Protein AF-A0A8B4I3B3-F1 (afdb_monomer_lite)

Sequence (108 aa):
MAYMIQATGTAVVAFEGQDYTIQASSLKQGPFAVVRPQRFSEDDVECTASFTAETSGKTFTWVIYYTEKFFSTGGVEIDGSDVTPGTIKANFSFTVEIDDDEDSLEYE

Radius of gyration: 16.36 Å; chains: 1; bounding box: 55×28×39 Å

Foldseek 3Di:
DDKDKQKQDWKWFCPPNDTDIDGSVQKDKDDKDQPDDDPDDDQFRFTWIWIWHDDPNKIKIWIWTDGPVDTDRPFIAINNHTDDPVRIPDDIDMDIDDPPPPPPPPDD

pLDDT: mean 71.38, std 14.55, range [42.41, 90.19]

Structure (mmCIF, N/CA/C/O backbone):
data_AF-A0A8B4I3B3-F1
#
_entry.id   AF-A0A8B4I3B3-F1
#
loop_
_atom_site.group_PDB
_atom_site.id
_atom_site.type_symbol
_atom_site.label_atom_id
_atom_site.label_alt_id
_atom_site.label_comp_id
_atom_site.label_asym_id
_atom_site.label_entity_id
_atom_site.label_seq_id
_atom_site.pdbx_PDB_ins_code
_atom_site.Cartn_x
_atom_site.Cartn_y
_atom_site.Cartn_z
_atom_site.occupancy
_atom_site.B_iso_or_equiv
_atom_site.auth_seq_id
_atom_site.auth_comp_id
_atom_site.auth_asym_id
_atom_site.auth_atom_id
_atom_site.pdbx_PDB_model_num
ATOM 1 N N . MET A 1 1 ? 16.683 -11.325 -13.922 1.00 51.22 1 MET A N 1
ATOM 2 C CA . MET A 1 1 ? 16.206 -10.047 -13.362 1.00 51.22 1 MET A CA 1
ATOM 3 C C . MET A 1 1 ? 14.975 -10.311 -12.514 1.00 51.22 1 MET A C 1
ATOM 5 O O . MET A 1 1 ? 13.878 -10.463 -13.049 1.00 51.22 1 MET A O 1
ATOM 9 N N . ALA A 1 2 ? 15.173 -10.460 -11.208 1.00 52.44 2 ALA A N 1
ATOM 10 C CA . ALA A 1 2 ? 14.083 -10.436 -10.243 1.00 52.44 2 ALA A CA 1
ATOM 11 C C . ALA A 1 2 ? 14.039 -9.028 -9.638 1.00 52.44 2 ALA A C 1
ATOM 13 O O . ALA A 1 2 ? 15.053 -8.516 -9.177 1.00 52.44 2 ALA A O 1
ATOM 14 N N . TYR A 1 3 ? 12.877 -8.380 -9.685 1.00 63.66 3 TYR A N 1
ATOM 15 C CA . TYR A 1 3 ? 12.679 -7.092 -9.026 1.00 63.66 3 TYR A CA 1
ATOM 16 C C . TYR A 1 3 ? 12.127 -7.370 -7.633 1.00 63.66 3 TYR A C 1
ATOM 18 O O . TYR A 1 3 ? 10.990 -7.825 -7.513 1.00 63.66 3 TYR A O 1
ATOM 26 N N . MET A 1 4 ? 12.896 -7.120 -6.579 1.00 69.38 4 MET A N 1
ATOM 27 C CA . MET A 1 4 ? 12.366 -7.144 -5.219 1.00 69.38 4 MET A CA 1
ATOM 28 C C . MET A 1 4 ? 11.885 -5.740 -4.874 1.00 69.38 4 MET A C 1
ATOM 30 O O . MET A 1 4 ? 12.609 -4.771 -5.056 1.00 69.38 4 MET A O 1
ATOM 34 N N . ILE A 1 5 ? 10.649 -5.599 -4.398 1.00 74.50 5 ILE A N 1
ATOM 35 C CA . ILE A 1 5 ? 10.125 -4.286 -4.018 1.00 74.50 5 ILE A CA 1
ATOM 36 C C . ILE A 1 5 ? 10.060 -4.250 -2.501 1.00 74.50 5 ILE A C 1
ATOM 38 O O . ILE A 1 5 ? 9.256 -4.945 -1.880 1.00 74.50 5 ILE A O 1
ATOM 42 N N . GLN A 1 6 ? 10.913 -3.431 -1.902 1.00 78.12 6 GLN A N 1
ATOM 43 C CA . GLN A 1 6 ? 10.904 -3.191 -0.473 1.00 78.12 6 GLN A CA 1
ATOM 44 C C . GLN A 1 6 ? 9.923 -2.075 -0.135 1.00 78.12 6 GLN A C 1
ATOM 46 O O . GLN A 1 6 ? 9.999 -0.971 -0.671 1.00 78.12 6 GLN A O 1
ATOM 51 N N . ALA A 1 7 ? 9.020 -2.356 0.797 1.00 80.56 7 ALA A N 1
ATOM 52 C CA . ALA A 1 7 ? 8.168 -1.353 1.412 1.00 80.56 7 ALA A CA 1
ATOM 53 C C . ALA A 1 7 ? 8.777 -0.908 2.748 1.00 80.56 7 ALA A C 1
ATOM 55 O O . ALA A 1 7 ? 9.177 -1.739 3.566 1.00 80.56 7 ALA A O 1
ATOM 56 N N . THR A 1 8 ? 8.803 0.397 3.008 1.00 85.69 8 THR A N 1
ATOM 57 C CA . THR A 1 8 ? 9.266 0.974 4.278 1.00 85.69 8 THR A CA 1
ATOM 58 C C . THR A 1 8 ? 8.276 2.009 4.816 1.00 85.69 8 THR A C 1
ATOM 60 O O . THR A 1 8 ? 7.483 2.597 4.077 1.00 85.69 8 THR A O 1
ATOM 63 N N . GLY A 1 9 ? 8.308 2.227 6.133 1.00 86.69 9 GLY A N 1
ATOM 64 C CA . GLY A 1 9 ? 7.463 3.202 6.821 1.00 86.69 9 GLY A CA 1
ATOM 65 C C . GLY A 1 9 ? 6.152 2.633 7.372 1.00 86.69 9 GLY A C 1
ATOM 66 O O . GLY A 1 9 ? 6.028 1.441 7.666 1.00 86.69 9 GLY A O 1
ATOM 67 N N . THR A 1 10 ? 5.174 3.518 7.550 1.00 88.06 10 THR A N 1
ATOM 68 C CA . THR A 1 10 ? 3.876 3.215 8.161 1.00 88.06 10 THR A CA 1
ATOM 69 C C . THR A 1 10 ? 2.774 3.913 7.374 1.00 88.06 10 THR A C 1
ATOM 71 O O . THR A 1 10 ? 2.861 5.117 7.128 1.00 88.06 10 THR A O 1
ATOM 74 N N . ALA A 1 11 ? 1.722 3.175 7.027 1.00 86.06 11 ALA A N 1
ATOM 75 C CA . ALA A 1 11 ? 0.516 3.731 6.437 1.00 86.06 11 ALA A CA 1
ATOM 76 C C . ALA A 1 11 ? -0.586 3.877 7.492 1.00 86.06 11 ALA A C 1
ATOM 78 O O . ALA A 1 11 ? -0.738 3.024 8.368 1.00 86.06 11 ALA A O 1
ATOM 79 N N . VAL A 1 12 ? -1.362 4.956 7.396 1.00 87.81 12 VAL A N 1
ATOM 80 C CA . VAL A 1 12 ? -2.550 5.179 8.233 1.00 87.81 12 VAL A CA 1
ATOM 81 C C . VAL A 1 12 ? -3.744 5.383 7.317 1.00 87.81 12 VAL A C 1
ATOM 83 O O . VAL A 1 12 ? -3.777 6.346 6.546 1.00 87.81 12 VAL A O 1
ATOM 86 N N . VAL A 1 13 ? -4.713 4.478 7.411 1.00 85.88 13 VAL A N 1
ATOM 87 C CA . VAL A 1 13 ? -5.895 4.434 6.548 1.00 85.88 13 VAL A CA 1
ATOM 88 C C . VAL A 1 13 ? -7.144 4.636 7.400 1.00 85.88 13 VAL A C 1
ATOM 90 O O . VAL A 1 13 ? -7.420 3.849 8.297 1.00 85.88 13 VAL A O 1
ATOM 93 N N . ALA A 1 14 ? -7.886 5.706 7.141 1.00 87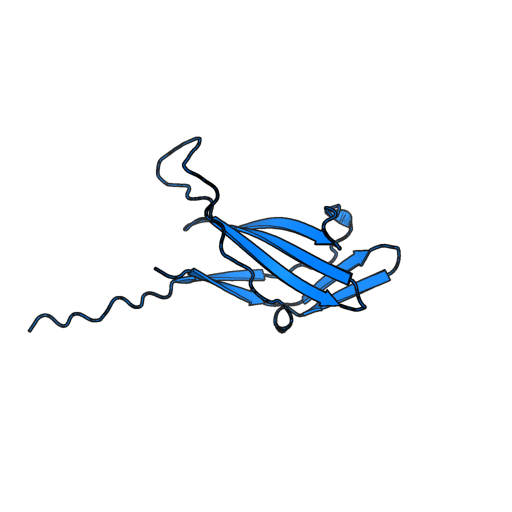.00 14 ALA A N 1
ATOM 94 C CA . ALA A 1 14 ? -9.069 6.114 7.892 1.00 87.00 14 ALA A CA 1
ATOM 95 C C . ALA A 1 14 ? -10.355 5.575 7.245 1.00 87.00 14 ALA A C 1
ATOM 97 O O . ALA A 1 14 ? -10.991 6.279 6.466 1.00 87.00 14 ALA A O 1
ATOM 98 N N . PHE A 1 15 ? -10.754 4.343 7.545 1.00 84.31 15 PHE A N 1
ATOM 99 C CA . PHE A 1 15 ? -11.875 3.665 6.886 1.00 84.31 15 PHE A CA 1
ATOM 100 C C . PHE A 1 15 ? -13.023 3.375 7.863 1.00 84.31 15 PHE A C 1
ATOM 102 O O . PHE A 1 15 ? -12.788 3.019 9.011 1.00 84.31 15 PHE A O 1
ATOM 109 N N . GLU A 1 16 ? -14.273 3.575 7.431 1.00 83.62 16 GLU A N 1
ATOM 110 C CA . GLU A 1 16 ? -15.485 3.365 8.255 1.00 83.62 16 GLU A CA 1
ATOM 111 C C . GLU A 1 16 ? -15.447 4.062 9.638 1.00 83.62 16 GLU A C 1
ATOM 113 O O . GLU A 1 16 ? -16.016 3.588 10.619 1.00 83.62 16 GLU A O 1
ATOM 118 N N . GLY A 1 17 ? -14.774 5.217 9.731 1.00 82.44 17 GLY A N 1
ATOM 119 C CA . GLY A 1 17 ? -14.633 5.971 10.983 1.00 82.44 17 GLY A CA 1
ATOM 120 C C . GLY A 1 17 ? -13.593 5.407 11.960 1.00 82.44 17 GLY A C 1
ATOM 121 O O . GLY A 1 17 ? -13.527 5.869 13.100 1.00 82.44 17 GLY A O 1
ATOM 122 N N . GLN A 1 18 ? -12.777 4.442 11.531 1.00 85.56 18 GLN A N 1
ATOM 123 C CA . GLN A 1 18 ? -11.648 3.893 12.279 1.00 85.56 18 GLN A CA 1
ATOM 124 C C . GLN A 1 18 ? -10.329 4.175 11.551 1.00 85.56 18 GLN A C 1
ATOM 126 O O . GLN A 1 18 ? -10.258 4.126 10.326 1.00 85.56 18 GLN A O 1
ATOM 131 N N . ASP A 1 19 ? -9.273 4.462 12.312 1.00 88.94 19 ASP A N 1
ATOM 132 C CA . ASP A 1 19 ? -7.920 4.600 11.772 1.00 88.94 19 ASP A CA 1
ATOM 133 C C . ASP A 1 19 ? -7.188 3.253 11.892 1.00 88.94 19 ASP A C 1
ATOM 135 O O . ASP A 1 19 ? -6.982 2.733 12.992 1.00 88.94 19 ASP A O 1
ATOM 139 N N . TYR A 1 20 ? -6.776 2.700 10.754 1.00 88.94 20 TYR A N 1
ATOM 140 C CA . TYR A 1 20 ? -5.984 1.480 10.650 1.00 88.94 20 TYR A CA 1
ATOM 141 C C . TYR A 1 20 ? -4.525 1.838 10.392 1.00 88.94 20 TYR A C 1
ATOM 143 O O . TYR A 1 20 ? -4.190 2.438 9.370 1.00 88.94 20 TYR A O 1
ATOM 151 N N . THR A 1 21 ? -3.649 1.452 11.316 1.00 90.19 21 THR A N 1
ATOM 152 C CA . THR A 1 21 ? -2.201 1.635 11.179 1.00 90.19 21 THR A CA 1
ATOM 153 C C . THR A 1 21 ? -1.583 0.348 10.653 1.00 90.19 21 THR A C 1
ATOM 155 O O . THR A 1 21 ? -1.618 -0.676 11.337 1.00 90.19 21 THR A O 1
ATOM 158 N N . ILE A 1 22 ? -0.997 0.400 9.458 1.00 89.38 22 ILE A N 1
ATOM 159 C CA . ILE A 1 22 ? -0.312 -0.733 8.832 1.00 89.38 22 ILE A CA 1
ATOM 160 C C . ILE A 1 22 ? 1.187 -0.444 8.787 1.00 89.38 22 ILE A C 1
ATOM 162 O O . ILE A 1 22 ? 1.626 0.601 8.308 1.00 89.38 22 ILE A O 1
ATOM 166 N N . GLN A 1 23 ? 1.985 -1.379 9.297 1.00 90.00 23 GLN A N 1
ATOM 167 C CA . GLN A 1 23 ? 3.444 -1.310 9.237 1.00 90.00 23 GLN A CA 1
ATOM 168 C C . GLN A 1 23 ? 3.944 -1.954 7.948 1.00 90.00 23 GLN A C 1
ATOM 170 O O . GLN A 1 23 ? 3.442 -3.011 7.564 1.00 90.00 23 GLN A O 1
ATOM 175 N N . ALA A 1 24 ? 4.965 -1.380 7.312 1.00 86.50 24 ALA A N 1
ATOM 176 C CA . ALA A 1 24 ? 5.480 -1.932 6.061 1.00 86.50 24 ALA A CA 1
ATOM 177 C C . ALA A 1 24 ? 6.007 -3.367 6.229 1.00 86.50 24 ALA A C 1
ATOM 179 O O . ALA A 1 24 ? 5.825 -4.204 5.355 1.00 86.50 24 ALA A O 1
ATOM 180 N N . SER A 1 25 ? 6.556 -3.688 7.405 1.00 86.75 25 SER A N 1
ATOM 181 C CA . SER A 1 25 ? 7.010 -5.038 7.766 1.00 86.75 25 SER A CA 1
ATOM 182 C C . SER A 1 25 ? 5.894 -6.086 7.844 1.00 86.75 25 SER A C 1
ATOM 184 O O . SER A 1 25 ? 6.183 -7.280 7.858 1.00 86.75 25 SER A O 1
ATOM 186 N N . SER A 1 26 ? 4.629 -5.662 7.916 1.00 87.62 26 SER A N 1
ATOM 187 C CA . SER A 1 26 ? 3.468 -6.560 7.877 1.00 87.62 26 SER A CA 1
ATOM 188 C C . SER A 1 26 ? 2.960 -6.831 6.461 1.00 87.62 26 SER A C 1
ATOM 190 O O . SER A 1 26 ? 2.108 -7.703 6.281 1.00 87.62 26 SER A O 1
ATOM 192 N N . LEU A 1 27 ? 3.476 -6.105 5.461 1.00 86.38 27 LEU A N 1
ATOM 193 C CA . LEU A 1 27 ? 3.075 -6.287 4.076 1.00 86.38 27 LEU A CA 1
ATOM 194 C C . LEU A 1 27 ? 3.634 -7.595 3.529 1.00 86.38 27 LEU A C 1
ATOM 196 O O . LEU A 1 27 ? 4.827 -7.885 3.617 1.00 86.38 27 LEU A O 1
ATOM 200 N N . LYS A 1 28 ? 2.755 -8.360 2.897 1.00 86.62 28 LYS A N 1
ATOM 201 C CA . LYS A 1 28 ? 3.106 -9.528 2.104 1.00 86.62 28 LYS A CA 1
ATOM 202 C C . LYS A 1 28 ? 3.044 -9.141 0.641 1.00 86.62 28 LYS A C 1
ATOM 204 O O . LYS A 1 28 ? 1.988 -8.742 0.143 1.00 86.62 28 LYS A O 1
ATOM 209 N N . GLN A 1 29 ? 4.178 -9.262 -0.034 1.00 82.00 29 GLN A N 1
ATOM 210 C CA . GLN A 1 29 ? 4.244 -9.063 -1.469 1.00 82.00 29 GLN A CA 1
ATOM 211 C C . GLN A 1 29 ? 3.461 -10.181 -2.166 1.00 82.00 29 GLN A C 1
ATOM 213 O O . GLN A 1 29 ? 3.713 -11.368 -1.957 1.00 82.00 29 GLN A O 1
ATOM 218 N N . GLY A 1 30 ? 2.452 -9.780 -2.931 1.00 76.31 30 GLY A N 1
ATOM 219 C CA . GLY A 1 30 ? 1.673 -10.661 -3.786 1.00 76.31 30 GLY A CA 1
ATOM 220 C C . GLY A 1 30 ? 2.398 -10.964 -5.101 1.00 76.31 30 GLY A C 1
ATOM 221 O O . GLY A 1 30 ? 3.551 -10.570 -5.288 1.00 76.31 30 GLY A O 1
ATOM 222 N N . PRO A 1 31 ? 1.737 -11.674 -6.028 1.00 70.25 31 PRO A N 1
ATOM 223 C CA . PRO A 1 31 ? 2.331 -11.994 -7.316 1.00 70.25 31 PRO A CA 1
ATOM 224 C C . PRO A 1 31 ? 2.647 -10.717 -8.101 1.00 70.25 31 PRO A C 1
ATOM 226 O O . PRO A 1 31 ? 1.846 -9.784 -8.159 1.00 70.25 31 PRO A O 1
ATOM 229 N N . PHE A 1 32 ? 3.812 -10.700 -8.743 1.00 67.62 32 PHE A N 1
ATOM 230 C CA . PHE A 1 32 ? 4.136 -9.687 -9.737 1.00 67.62 32 PHE A CA 1
ATOM 231 C C . PHE A 1 32 ? 3.225 -9.870 -10.945 1.00 67.62 32 PHE A C 1
ATOM 233 O O . PHE A 1 32 ? 3.127 -10.971 -11.495 1.00 67.62 32 PHE A O 1
ATOM 240 N N . ALA A 1 33 ? 2.580 -8.793 -11.378 1.00 61.62 33 ALA A N 1
ATOM 241 C CA . ALA A 1 33 ? 1.828 -8.778 -12.617 1.00 61.62 33 ALA A CA 1
ATOM 242 C C . ALA A 1 33 ? 2.493 -7.787 -13.574 1.00 61.62 33 ALA A C 1
ATOM 244 O O . ALA A 1 33 ? 2.469 -6.573 -13.376 1.00 61.62 33 ALA A O 1
ATOM 245 N N . VAL A 1 34 ? 3.092 -8.316 -14.640 1.00 56.12 34 VAL A N 1
ATOM 246 C CA . VAL A 1 34 ? 3.533 -7.508 -15.780 1.00 56.12 34 VAL A CA 1
ATOM 247 C C . VAL A 1 34 ? 2.276 -7.093 -16.541 1.00 56.12 34 VAL A C 1
ATOM 249 O O . VAL A 1 34 ? 1.657 -7.916 -17.225 1.00 56.12 34 VAL A O 1
ATOM 252 N N . VAL A 1 35 ? 1.848 -5.838 -16.405 1.00 54.16 35 VAL A N 1
ATOM 253 C CA . VAL A 1 35 ? 0.652 -5.353 -17.099 1.00 54.16 35 VAL A CA 1
ATOM 254 C C . VAL A 1 35 ? 1.053 -4.823 -18.468 1.00 54.16 35 VAL A C 1
ATOM 256 O O . VAL A 1 35 ? 1.190 -3.633 -18.678 1.00 54.16 35 VAL A O 1
ATOM 259 N N . ARG A 1 36 ? 1.116 -5.768 -19.412 1.00 51.59 36 ARG A N 1
ATOM 260 C CA . ARG A 1 36 ? 0.934 -5.598 -20.865 1.00 51.59 36 ARG A CA 1
ATOM 261 C C . ARG A 1 36 ? 1.930 -4.707 -21.646 1.00 51.59 36 ARG A C 1
ATOM 263 O O . ARG A 1 36 ? 2.495 -3.753 -21.139 1.00 51.59 36 ARG A O 1
ATOM 270 N N . PRO A 1 37 ? 2.111 -5.008 -22.948 1.00 43.66 37 PRO A N 1
ATOM 271 C CA . PRO A 1 37 ? 2.943 -4.211 -23.843 1.00 43.66 37 PRO A CA 1
ATOM 272 C C . PRO A 1 37 ? 2.299 -2.853 -24.169 1.00 43.66 37 PRO A C 1
ATOM 274 O O . PRO A 1 37 ? 1.148 -2.797 -24.604 1.00 43.66 37 PRO A O 1
ATOM 277 N N . GLN A 1 38 ? 3.089 -1.798 -23.950 1.00 42.72 38 GLN A N 1
ATOM 278 C CA . GLN A 1 38 ? 3.158 -0.498 -24.631 1.00 42.72 38 GLN A CA 1
ATOM 279 C C . GLN A 1 38 ? 1.890 0.013 -25.328 1.00 42.72 38 GLN A C 1
ATOM 281 O O . GLN A 1 38 ? 1.457 -0.518 -26.354 1.00 42.72 38 GLN A O 1
ATOM 286 N N . ARG A 1 39 ? 1.389 1.173 -24.880 1.00 47.06 39 ARG A N 1
ATOM 287 C CA . ARG A 1 39 ? 0.578 2.038 -25.753 1.00 47.06 39 ARG A CA 1
ATOM 288 C C . ARG A 1 39 ? 1.374 3.177 -26.393 1.00 47.06 39 ARG A C 1
ATOM 290 O O . ARG A 1 39 ? 0.960 3.612 -27.461 1.00 47.06 39 ARG A O 1
ATOM 297 N N . PHE A 1 40 ? 2.510 3.603 -25.830 1.00 47.88 40 PHE A N 1
A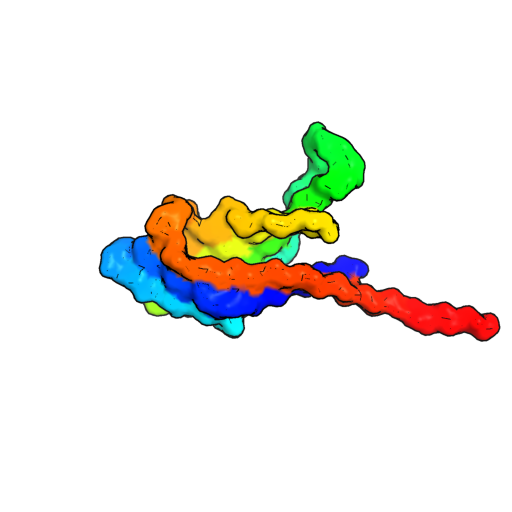TOM 298 C CA . PHE A 1 40 ? 3.365 4.648 -26.407 1.00 47.88 40 PHE A CA 1
ATOM 299 C C . PHE A 1 40 ? 4.831 4.478 -25.951 1.00 47.88 40 PHE A C 1
ATOM 301 O O . PHE A 1 40 ? 5.103 4.601 -24.769 1.00 47.88 40 PHE A O 1
ATOM 308 N N . SER A 1 41 ? 5.743 4.243 -26.905 1.00 49.12 41 SER A N 1
ATOM 309 C CA . SER A 1 41 ? 7.216 4.158 -26.776 1.00 49.12 41 SER A CA 1
ATOM 310 C C . SER A 1 41 ? 7.831 2.965 -26.029 1.00 49.12 41 SER A C 1
ATOM 312 O O . SER A 1 41 ? 7.281 2.420 -25.082 1.00 49.12 41 SER A O 1
ATOM 314 N N . GLU A 1 42 ? 9.011 2.563 -26.507 1.00 47.06 42 GLU A N 1
ATOM 315 C CA . GLU A 1 42 ? 9.716 1.328 -26.147 1.00 47.06 42 GLU A CA 1
ATOM 316 C C . GLU A 1 42 ? 10.288 1.257 -24.715 1.00 47.06 42 GLU A C 1
ATOM 318 O O . GLU A 1 42 ? 10.733 0.191 -24.301 1.00 47.06 42 GLU A O 1
ATOM 323 N N . ASP A 1 43 ? 10.211 2.345 -23.943 1.00 50.69 43 ASP A N 1
ATOM 324 C CA . ASP A 1 43 ? 10.940 2.538 -22.675 1.00 50.69 43 ASP A CA 1
ATOM 325 C C . ASP A 1 43 ? 10.074 2.459 -21.397 1.00 50.69 43 ASP A C 1
ATOM 327 O O . ASP A 1 43 ? 10.616 2.485 -20.294 1.00 50.69 43 ASP A O 1
ATOM 331 N N . ASP A 1 44 ? 8.745 2.364 -21.502 1.00 52.81 44 ASP A N 1
ATOM 332 C CA . ASP A 1 44 ? 7.840 2.418 -20.343 1.00 52.81 44 ASP A CA 1
ATOM 333 C C . ASP A 1 44 ? 7.203 1.046 -20.080 1.00 52.81 44 ASP A C 1
ATOM 335 O O . ASP A 1 44 ? 6.035 0.788 -20.386 1.00 52.81 44 ASP A O 1
ATOM 339 N N . VAL A 1 45 ? 7.990 0.116 -19.533 1.00 53.69 45 VAL A N 1
ATOM 340 C CA . VAL A 1 45 ? 7.448 -1.136 -18.986 1.00 53.69 45 VAL A CA 1
ATOM 341 C C . VAL A 1 45 ? 6.753 -0.813 -17.662 1.00 53.69 45 VAL A C 1
ATOM 343 O O . VAL A 1 45 ? 7.396 -0.730 -16.618 1.00 53.69 45 VAL A O 1
ATOM 346 N N . GLU A 1 46 ? 5.433 -0.626 -17.699 1.00 63.91 46 GLU A N 1
ATOM 347 C CA . GLU A 1 46 ? 4.600 -0.477 -16.501 1.00 63.91 46 GLU A CA 1
ATOM 348 C C . GLU A 1 46 ? 4.426 -1.844 -15.820 1.00 63.91 46 GLU A C 1
ATOM 350 O O . GLU A 1 46 ? 3.550 -2.653 -16.142 1.00 63.91 46 GLU A O 1
ATOM 355 N N . CYS A 1 47 ? 5.306 -2.135 -14.869 1.00 71.25 47 CYS A N 1
ATOM 356 C CA . CYS A 1 47 ? 5.156 -3.281 -13.992 1.00 71.25 47 CYS A CA 1
ATOM 357 C C . CYS A 1 47 ? 4.181 -2.943 -12.866 1.00 71.25 47 CYS A C 1
ATOM 359 O O . CYS A 1 47 ? 4.137 -1.812 -12.372 1.00 71.25 47 CYS A O 1
ATOM 361 N N . THR A 1 48 ? 3.421 -3.945 -12.425 1.00 76.31 48 THR A N 1
ATOM 362 C CA . THR A 1 48 ? 2.572 -3.805 -11.244 1.00 76.31 48 THR A CA 1
ATOM 363 C C . THR A 1 48 ? 2.926 -4.828 -10.185 1.00 76.31 48 THR A C 1
ATOM 365 O O . THR A 1 48 ? 3.203 -5.997 -10.470 1.00 76.31 48 THR A O 1
ATOM 368 N N . ALA A 1 49 ? 2.908 -4.374 -8.941 1.00 77.75 49 ALA A N 1
ATOM 369 C CA . ALA A 1 49 ? 3.027 -5.233 -7.782 1.00 77.75 49 ALA A CA 1
ATOM 370 C C . ALA A 1 49 ? 1.906 -4.924 -6.801 1.00 77.75 49 ALA A C 1
ATOM 372 O O . ALA A 1 49 ? 1.532 -3.767 -6.600 1.00 77.75 49 ALA A O 1
ATOM 373 N N . SER A 1 50 ? 1.394 -5.980 -6.181 1.00 83.62 50 SER A N 1
ATOM 374 C CA . SER A 1 50 ? 0.412 -5.882 -5.111 1.00 83.62 50 SER A CA 1
ATOM 375 C C . SER A 1 50 ? 1.068 -6.185 -3.771 1.00 83.62 50 SER A C 1
ATOM 377 O O . SER A 1 50 ? 1.770 -7.190 -3.652 1.00 83.62 50 SER A O 1
ATOM 379 N N . PHE A 1 51 ? 0.786 -5.386 -2.751 1.00 85.94 51 PHE A N 1
ATOM 380 C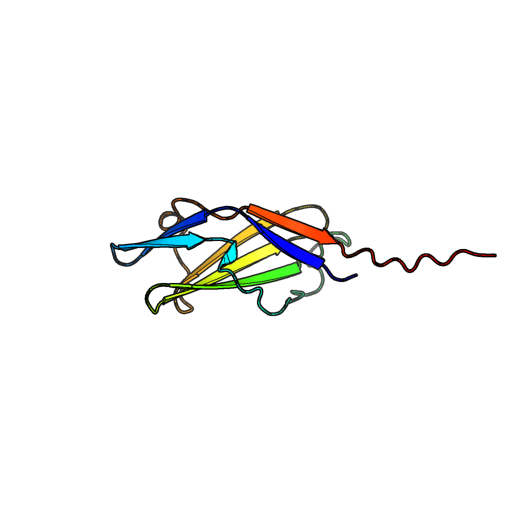 CA . PHE A 1 51 ? 1.154 -5.675 -1.368 1.00 85.94 51 PHE A CA 1
ATOM 381 C C . PHE A 1 51 ? -0.096 -5.822 -0.534 1.00 85.94 51 PHE A C 1
ATOM 383 O O . PHE A 1 51 ? -0.972 -4.972 -0.610 1.00 85.94 51 PHE A O 1
ATOM 390 N N . THR A 1 52 ? -0.170 -6.867 0.280 1.00 89.62 52 THR A N 1
ATOM 391 C CA . THR A 1 52 ? -1.340 -7.131 1.119 1.00 89.62 52 THR A CA 1
ATOM 392 C C . THR A 1 52 ? -0.978 -7.084 2.594 1.00 89.62 52 THR A C 1
ATOM 394 O O . THR A 1 52 ? 0.070 -7.587 2.996 1.00 89.62 52 THR A O 1
ATOM 397 N N . ALA A 1 53 ? -1.841 -6.498 3.415 1.00 89.69 53 ALA A N 1
ATOM 398 C CA . ALA A 1 53 ? -1.7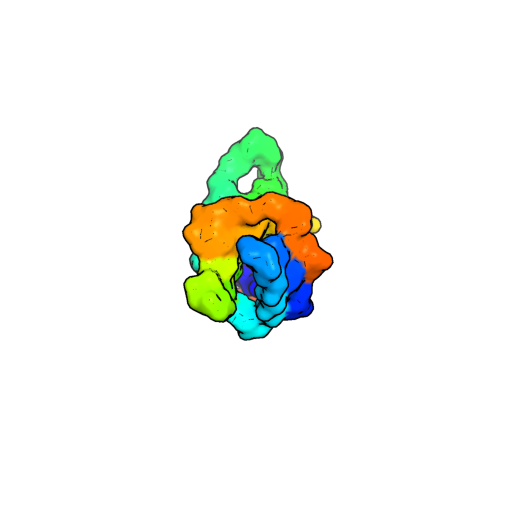81 -6.615 4.866 1.00 89.69 53 ALA A CA 1
ATOM 399 C C . ALA A 1 53 ? -3.168 -6.930 5.417 1.00 89.69 53 ALA A C 1
ATOM 401 O O . ALA A 1 53 ? -4.170 -6.402 4.944 1.00 89.69 53 ALA A O 1
ATOM 402 N N . GLU A 1 54 ? -3.213 -7.757 6.453 1.00 89.25 54 GLU A N 1
ATOM 403 C CA . GLU A 1 54 ? -4.432 -8.012 7.211 1.00 89.25 54 GLU A CA 1
ATOM 404 C C . GLU A 1 54 ? -4.322 -7.286 8.551 1.00 89.25 54 GLU A C 1
ATOM 406 O O . GLU A 1 54 ? -3.371 -7.502 9.307 1.00 89.25 54 GLU A O 1
ATOM 411 N N . THR A 1 55 ? -5.277 -6.408 8.852 1.00 85.56 55 THR A N 1
ATOM 412 C CA . THR A 1 55 ? -5.365 -5.779 10.173 1.00 85.56 55 THR A CA 1
ATOM 413 C C . THR A 1 55 ? -6.813 -5.705 10.623 1.00 85.56 55 THR A C 1
ATOM 415 O O . THR A 1 55 ? -7.699 -5.331 9.859 1.00 85.56 55 THR A O 1
ATOM 418 N N . SER A 1 56 ? -7.073 -6.121 11.864 1.00 84.75 56 SER A N 1
ATOM 419 C CA . SER A 1 56 ? -8.413 -6.127 12.469 1.00 84.75 56 SER A CA 1
ATOM 420 C C . SER A 1 56 ? -9.503 -6.798 11.609 1.00 84.75 56 SER A C 1
ATOM 422 O O . SER A 1 56 ? -10.647 -6.350 11.600 1.00 84.75 56 SER A O 1
ATOM 424 N N . GLY A 1 57 ? -9.155 -7.868 10.883 1.00 84.44 57 GLY A N 1
ATOM 425 C CA . GLY A 1 57 ? -10.084 -8.616 10.023 1.00 84.44 57 GLY A CA 1
ATOM 426 C C . GLY A 1 57 ? -10.416 -7.948 8.684 1.00 84.44 57 GLY A C 1
ATOM 427 O O . GLY A 1 57 ? -11.331 -8.399 8.003 1.00 84.44 57 GLY A O 1
ATOM 428 N N . LYS A 1 58 ? -9.694 -6.885 8.319 1.00 86.94 58 LYS A N 1
ATOM 429 C CA . LYS A 1 58 ? -9.790 -6.184 7.036 1.00 86.94 58 LYS A CA 1
ATOM 430 C C . LYS A 1 58 ? -8.542 -6.472 6.206 1.00 86.94 58 LYS A C 1
ATOM 432 O O . LYS A 1 58 ? -7.427 -6.439 6.742 1.00 86.94 58 LYS A O 1
ATOM 437 N N . THR A 1 59 ? -8.720 -6.727 4.912 1.00 89.25 59 THR A N 1
ATOM 438 C CA . THR A 1 59 ? -7.602 -6.921 3.977 1.00 89.25 59 THR A CA 1
ATOM 439 C C . THR A 1 59 ? -7.308 -5.623 3.245 1.00 89.25 59 THR A C 1
ATOM 441 O O . THR A 1 59 ? -8.172 -5.093 2.558 1.00 89.25 59 THR A O 1
ATOM 444 N N . PHE A 1 60 ? -6.086 -5.124 3.358 1.00 87.19 60 PHE A N 1
ATOM 445 C CA . PHE A 1 60 ? -5.615 -3.925 2.674 1.00 87.19 60 PHE A CA 1
ATOM 446 C C . PHE A 1 60 ? -4.673 -4.340 1.557 1.00 87.19 60 PHE A C 1
ATOM 448 O O . PHE A 1 60 ? -3.721 -5.075 1.813 1.00 87.19 60 PHE A O 1
ATOM 455 N N . THR A 1 61 ? -4.914 -3.849 0.348 1.00 87.00 61 THR A N 1
ATOM 456 C CA . THR A 1 61 ? -4.107 -4.148 -0.835 1.00 87.00 61 THR A CA 1
ATOM 457 C C . THR A 1 61 ? -3.578 -2.850 -1.424 1.00 87.00 61 THR A C 1
ATOM 459 O O . THR A 1 61 ? -4.352 -1.980 -1.794 1.00 87.00 61 THR A O 1
ATOM 462 N N . TRP A 1 62 ? -2.263 -2.697 -1.524 1.00 83.62 62 TRP A N 1
ATOM 463 C CA . TRP A 1 62 ? -1.625 -1.593 -2.238 1.00 83.62 62 TRP A CA 1
ATOM 464 C C . TRP A 1 62 ? -1.241 -2.065 -3.627 1.00 83.62 62 TRP A C 1
ATOM 466 O O . TRP A 1 62 ? -0.504 -3.044 -3.753 1.00 83.62 62 TRP A O 1
ATOM 476 N N . VAL A 1 63 ? -1.696 -1.347 -4.649 1.00 79.50 63 VAL A N 1
ATOM 477 C CA . VAL A 1 63 ? -1.287 -1.565 -6.036 1.00 79.50 63 VAL A CA 1
ATOM 478 C C . VAL A 1 63 ? -0.272 -0.496 -6.409 1.00 79.50 63 VAL A C 1
ATOM 480 O O . VAL A 1 63 ? -0.528 0.710 -6.319 1.00 79.50 63 VAL A O 1
ATOM 483 N N . ILE A 1 64 ? 0.905 -0.948 -6.818 1.00 76.88 64 ILE A N 1
ATOM 484 C CA . ILE A 1 64 ? 2.027 -0.084 -7.164 1.00 76.88 64 ILE A CA 1
ATOM 485 C C . ILE A 1 64 ? 2.323 -0.254 -8.631 1.00 76.88 64 ILE A C 1
ATOM 487 O O . ILE A 1 64 ? 2.479 -1.379 -9.099 1.00 76.88 64 ILE A O 1
ATOM 491 N N . TYR A 1 65 ? 2.444 0.876 -9.311 1.00 74.81 65 TYR A N 1
ATOM 492 C CA . TYR A 1 65 ? 2.881 0.954 -10.687 1.00 74.81 65 TYR A CA 1
ATOM 493 C C . TYR A 1 65 ? 4.325 1.432 -10.659 1.00 74.81 65 TYR A C 1
ATOM 495 O O . TYR A 1 65 ? 4.646 2.471 -10.072 1.00 74.81 65 TYR A O 1
ATOM 503 N N . TYR A 1 66 ? 5.216 0.645 -11.238 1.00 68.88 66 TYR A N 1
ATOM 504 C CA . TYR A 1 66 ? 6.626 0.982 -11.300 1.00 68.88 66 TYR A CA 1
ATOM 505 C C . TYR A 1 66 ? 7.165 0.707 -12.697 1.00 68.88 66 TYR A C 1
ATOM 507 O O . TYR A 1 66 ? 6.753 -0.229 -13.377 1.00 68.88 66 TYR A O 1
ATOM 515 N N . THR A 1 67 ? 8.088 1.558 -13.110 1.00 67.25 67 THR A N 1
ATOM 516 C CA . THR A 1 67 ? 8.931 1.388 -14.293 1.00 67.25 67 THR A CA 1
ATOM 517 C C . THR A 1 67 ? 10.383 1.324 -13.820 1.00 67.25 67 THR A C 1
ATOM 519 O O . THR A 1 67 ? 10.666 1.558 -12.643 1.00 67.25 67 THR A O 1
ATOM 522 N N . GLU A 1 68 ? 11.329 1.073 -14.722 1.00 59.84 68 GLU A N 1
ATOM 523 C CA . GLU A 1 68 ? 12.761 1.118 -14.388 1.00 59.84 68 GLU A CA 1
ATOM 524 C C . GLU A 1 68 ? 13.230 2.510 -13.917 1.00 59.84 68 GLU A C 1
ATOM 526 O O . GLU A 1 68 ? 14.248 2.623 -13.238 1.00 59.84 68 GLU A O 1
ATOM 531 N N . LYS A 1 69 ? 12.493 3.580 -14.258 1.00 58.41 69 LYS A N 1
ATOM 532 C CA . LYS A 1 69 ? 12.888 4.980 -14.004 1.00 58.41 69 LYS A CA 1
ATOM 533 C C . LYS A 1 69 ? 11.948 5.742 -13.060 1.00 58.41 69 LYS A C 1
ATOM 535 O O . LYS A 1 69 ? 12.354 6.763 -12.508 1.00 58.41 69 LYS A O 1
ATOM 540 N N . PHE A 1 70 ? 10.711 5.283 -12.865 1.00 59.03 70 PHE A N 1
ATOM 541 C CA . PHE A 1 70 ? 9.670 5.997 -12.115 1.00 59.03 70 PHE A CA 1
ATOM 542 C C . PHE A 1 70 ? 8.796 5.076 -11.264 1.00 59.03 70 PHE A C 1
ATOM 544 O O . PHE A 1 70 ? 8.415 3.985 -11.684 1.00 59.03 70 PHE A O 1
ATOM 551 N N . PHE A 1 71 ? 8.400 5.589 -10.097 1.00 61.12 71 PHE A N 1
ATOM 552 C CA . PHE A 1 71 ? 7.511 4.934 -9.141 1.00 61.12 71 PHE A CA 1
ATOM 553 C C . PHE A 1 71 ? 6.238 5.758 -8.961 1.00 61.12 71 PHE A C 1
ATOM 555 O O . PHE A 1 71 ? 6.314 6.964 -8.717 1.00 61.12 71 PHE A O 1
ATOM 562 N N . SER A 1 72 ? 5.077 5.110 -9.027 1.00 61.50 72 SER A N 1
ATOM 563 C CA . SER A 1 72 ? 3.802 5.716 -8.652 1.00 61.50 72 SER A CA 1
ATOM 564 C C . SER A 1 72 ? 2.940 4.715 -7.886 1.00 61.50 72 SER A C 1
ATOM 566 O O . SER A 1 72 ? 2.583 3.643 -8.377 1.00 61.50 72 SER A O 1
AT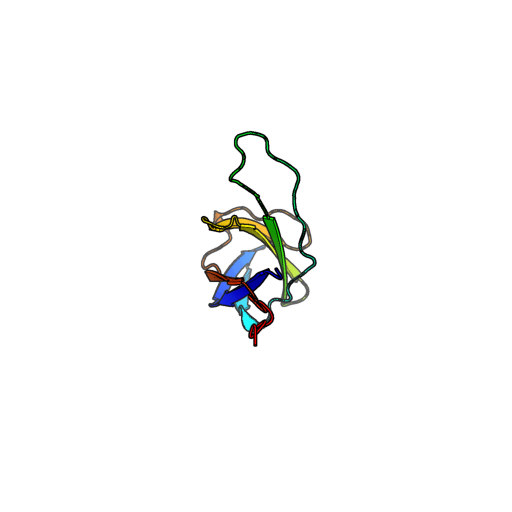OM 568 N N . THR A 1 73 ? 2.578 5.058 -6.654 1.00 62.97 73 THR A N 1
ATOM 569 C CA . THR A 1 73 ? 1.586 4.303 -5.885 1.00 62.97 73 THR A CA 1
ATOM 570 C C . THR A 1 73 ? 0.218 4.576 -6.501 1.00 62.97 73 THR A C 1
ATOM 572 O O . THR A 1 73 ? -0.303 5.679 -6.355 1.00 62.97 73 THR A O 1
ATOM 575 N N . GLY A 1 74 ? -0.358 3.620 -7.231 1.00 58.22 74 GLY A N 1
ATOM 576 C CA . GLY A 1 74 ? -1.561 3.906 -8.021 1.00 58.22 74 GLY A CA 1
ATOM 577 C C . GLY A 1 74 ? -2.879 3.494 -7.383 1.00 58.22 74 GLY A C 1
ATOM 578 O O . GLY A 1 74 ? -3.918 3.777 -7.967 1.00 58.22 74 GLY A O 1
ATOM 579 N N . GLY A 1 75 ? -2.874 2.901 -6.189 1.00 70.06 75 GLY A N 1
ATOM 580 C CA . GLY A 1 75 ? -4.109 2.728 -5.430 1.00 70.06 75 GLY A CA 1
ATOM 581 C C . GLY A 1 75 ? -3.946 1.937 -4.141 1.00 70.06 75 GLY A C 1
ATOM 582 O O . GLY A 1 75 ? -2.972 1.202 -3.961 1.00 70.06 75 GLY A O 1
ATOM 583 N N . VAL A 1 76 ? -4.917 2.101 -3.244 1.00 74.06 76 VAL A N 1
ATOM 584 C CA . VAL A 1 76 ? -5.128 1.224 -2.088 1.00 74.06 76 VAL A CA 1
ATOM 585 C C . VAL A 1 76 ? -6.557 0.712 -2.160 1.00 74.06 76 VAL A C 1
ATOM 587 O O . VAL A 1 76 ? -7.482 1.496 -2.357 1.00 74.06 76 VAL A O 1
ATOM 590 N N . GLU A 1 77 ? -6.729 -0.586 -1.977 1.00 82.00 77 GLU A N 1
ATOM 591 C CA . GLU A 1 77 ? -8.011 -1.273 -1.889 1.00 82.00 77 GLU A CA 1
ATOM 592 C C . GLU A 1 77 ? -8.190 -1.832 -0.470 1.00 82.00 77 GLU A C 1
ATOM 594 O O . GLU A 1 77 ? -7.229 -2.295 0.149 1.00 82.00 77 GLU A O 1
ATOM 599 N N . ILE A 1 78 ? -9.417 -1.813 0.051 1.00 80.56 78 ILE A N 1
ATOM 600 C CA . ILE A 1 78 ? -9.794 -2.452 1.323 1.00 80.56 78 ILE A CA 1
ATOM 601 C C . ILE A 1 78 ? -10.896 -3.465 1.036 1.00 80.56 78 ILE A C 1
ATOM 603 O O . ILE A 1 78 ? -11.927 -3.107 0.472 1.00 80.56 78 ILE A O 1
ATOM 607 N N . ASP A 1 79 ? -10.672 -4.729 1.393 1.00 83.06 79 ASP A N 1
ATOM 608 C CA . ASP A 1 79 ? -11.555 -5.868 1.105 1.00 83.06 79 ASP A CA 1
ATOM 609 C C . ASP A 1 79 ? -11.992 -5.938 -0.376 1.00 83.06 79 ASP A C 1
ATOM 611 O O . ASP A 1 79 ? -13.123 -6.304 -0.695 1.00 83.06 79 ASP A O 1
ATOM 615 N N . GLY A 1 80 ? -11.095 -5.556 -1.295 1.00 75.38 80 GLY A N 1
ATOM 616 C CA . GLY A 1 80 ? -11.360 -5.523 -2.740 1.00 75.38 80 GLY A CA 1
ATOM 617 C C . GLY A 1 80 ? -12.230 -4.350 -3.209 1.00 75.38 80 GLY A C 1
ATOM 618 O O . GLY A 1 80 ? -12.759 -4.390 -4.316 1.00 75.38 80 GLY A O 1
ATOM 619 N N . SER A 1 81 ? -12.421 -3.330 -2.368 1.00 77.75 81 SER A N 1
ATOM 620 C CA . SER A 1 81 ? -13.048 -2.060 -2.744 1.00 77.75 81 SER A CA 1
ATOM 621 C C . SER A 1 81 ? -12.002 -0.951 -2.818 1.00 77.75 81 SER A C 1
ATOM 623 O O . SER A 1 81 ? -11.258 -0.739 -1.857 1.00 77.75 81 SER A O 1
ATOM 625 N N . ASP A 1 82 ? -11.973 -0.214 -3.930 1.00 76.06 82 ASP A N 1
ATOM 626 C CA . ASP A 1 82 ? -11.110 0.956 -4.101 1.00 76.06 82 ASP A CA 1
ATOM 627 C C . ASP A 1 82 ? -11.345 2.002 -3.010 1.00 76.06 82 ASP A C 1
ATOM 629 O O . ASP A 1 82 ? -12.478 2.391 -2.699 1.00 76.06 82 ASP A O 1
ATOM 633 N N . VAL A 1 83 ? -10.248 2.506 -2.454 1.00 73.62 83 VAL A N 1
ATOM 634 C CA . VAL A 1 83 ? -10.282 3.518 -1.409 1.00 73.62 83 VAL A CA 1
ATOM 635 C C . VAL A 1 83 ? -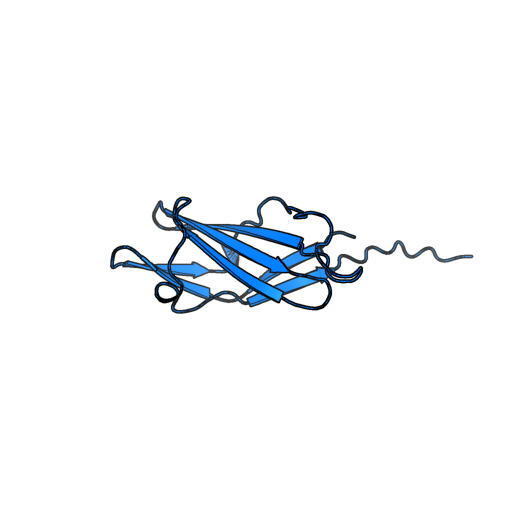10.025 4.894 -2.005 1.00 73.62 83 VAL A C 1
ATOM 637 O O . VAL A 1 83 ? -9.032 5.131 -2.690 1.00 73.62 83 VAL A O 1
ATOM 640 N N . THR A 1 84 ? -10.886 5.858 -1.677 1.00 74.38 84 THR A N 1
ATOM 641 C CA . THR A 1 84 ? -10.683 7.255 -2.076 1.00 74.38 84 THR A CA 1
ATOM 642 C C . THR A 1 84 ? -9.365 7.805 -1.507 1.00 74.38 84 THR A C 1
ATOM 644 O O . THR A 1 84 ? -9.111 7.614 -0.315 1.00 74.38 84 THR A O 1
ATOM 647 N N . PRO A 1 85 ? -8.570 8.584 -2.266 1.00 59.88 85 PRO A N 1
ATOM 648 C CA . PRO A 1 85 ? -7.268 9.096 -1.817 1.00 59.88 85 PRO A CA 1
ATOM 649 C C . PRO A 1 85 ? -7.292 9.857 -0.480 1.00 59.88 85 PRO A C 1
ATOM 651 O O . PRO A 1 85 ? -6.334 9.791 0.283 1.00 59.88 85 PRO A O 1
ATOM 654 N N . GLY A 1 86 ? -8.402 10.531 -0.146 1.00 63.47 86 GLY A N 1
ATOM 655 C CA . GLY A 1 86 ? -8.567 11.264 1.121 1.00 63.47 86 GLY A CA 1
ATOM 656 C C . GLY A 1 86 ? -8.635 10.389 2.383 1.00 63.47 86 GLY A C 1
ATOM 657 O O . GLY A 1 86 ? -8.609 10.908 3.495 1.00 63.47 86 GLY A O 1
ATOM 658 N N . THR A 1 87 ? -8.712 9.072 2.215 1.00 75.12 87 THR A N 1
ATOM 659 C CA . THR A 1 87 ? -8.753 8.074 3.294 1.00 75.12 87 THR A CA 1
ATOM 660 C C . THR A 1 87 ? -7.346 7.758 3.819 1.00 75.12 87 THR A C 1
ATOM 662 O O . THR A 1 87 ? -7.195 7.266 4.933 1.00 75.12 87 THR A O 1
ATOM 665 N N . ILE A 1 88 ? -6.296 8.036 3.040 1.00 78.69 88 ILE A N 1
ATOM 666 C CA . ILE A 1 88 ? -4.916 7.664 3.369 1.00 78.69 88 ILE A CA 1
ATOM 667 C C . ILE A 1 88 ? -4.200 8.891 3.938 1.00 78.69 88 ILE A C 1
ATOM 669 O O . ILE A 1 88 ? -3.917 9.850 3.223 1.00 78.69 88 ILE A O 1
ATOM 673 N N . LYS A 1 89 ? -3.906 8.870 5.240 1.00 73.81 89 LYS A N 1
ATOM 674 C CA . LYS A 1 89 ? -3.236 9.975 5.953 1.00 73.81 89 LYS A CA 1
ATOM 675 C C . LYS A 1 89 ? -1.709 9.882 5.888 1.00 73.81 89 LYS A C 1
ATOM 677 O O . LYS A 1 89 ? -1.028 10.901 5.921 1.00 73.81 89 LYS A O 1
ATOM 682 N N . ALA A 1 90 ? -1.179 8.666 5.813 1.00 71.75 90 ALA A N 1
ATOM 683 C CA . ALA A 1 90 ? 0.238 8.367 5.629 1.00 71.75 90 ALA A CA 1
ATOM 684 C C . ALA A 1 90 ? 0.353 7.137 4.728 1.00 71.75 90 ALA A C 1
ATOM 686 O O . ALA A 1 90 ? -0.510 6.259 4.797 1.00 71.75 90 ALA A O 1
ATOM 687 N N . ASN A 1 91 ? 1.388 7.079 3.892 1.00 75.69 91 ASN A N 1
ATOM 688 C CA . ASN A 1 91 ? 1.593 5.991 2.941 1.00 75.69 91 ASN A CA 1
ATOM 689 C C . ASN A 1 91 ? 3.016 5.434 3.051 1.00 75.69 91 ASN A C 1
ATOM 691 O O . ASN A 1 91 ? 3.903 6.066 3.627 1.00 75.69 91 ASN A O 1
ATOM 695 N N . PHE A 1 92 ? 3.213 4.245 2.501 1.00 80.38 92 PHE A N 1
ATOM 696 C CA . PHE A 1 92 ? 4.517 3.607 2.429 1.00 80.38 92 PHE A CA 1
ATOM 697 C C . PHE A 1 92 ? 5.417 4.264 1.387 1.00 80.38 92 PHE A C 1
ATOM 699 O O . PHE A 1 92 ? 4.947 4.811 0.386 1.00 80.38 92 PHE A O 1
ATOM 706 N N . SER A 1 93 ? 6.719 4.130 1.614 1.00 78.56 93 SER A N 1
ATOM 707 C CA . SER A 1 93 ? 7.740 4.352 0.597 1.00 78.56 93 SER A CA 1
ATOM 708 C C . SER A 1 93 ? 8.137 3.007 0.009 1.00 78.56 93 SER A C 1
ATOM 710 O O . SER A 1 93 ? 8.373 2.057 0.758 1.00 78.56 93 SER A O 1
ATOM 712 N N . PHE A 1 94 ? 8.229 2.931 -1.315 1.00 75.31 94 PHE A N 1
ATOM 713 C CA . PHE A 1 94 ? 8.587 1.707 -2.021 1.00 75.31 94 PHE A CA 1
ATOM 714 C C . PHE A 1 94 ? 9.872 1.905 -2.812 1.00 75.31 94 PHE A C 1
ATOM 716 O O . PHE A 1 94 ? 10.020 2.913 -3.504 1.00 75.31 94 PHE A O 1
ATOM 723 N N . THR A 1 95 ? 10.767 0.929 -2.720 1.00 72.19 95 THR A N 1
ATOM 724 C CA . THR A 1 95 ? 12.053 0.918 -3.420 1.00 72.19 95 THR A CA 1
ATOM 725 C C . THR A 1 95 ? 12.177 -0.401 -4.171 1.00 72.19 95 THR A C 1
ATOM 727 O O . THR A 1 95 ? 11.921 -1.450 -3.587 1.00 72.19 95 THR A O 1
ATOM 730 N N . VAL A 1 96 ? 12.547 -0.369 -5.452 1.00 70.25 96 VAL A N 1
ATOM 731 C CA . VAL A 1 96 ? 12.927 -1.585 -6.188 1.00 70.25 96 VAL A CA 1
ATOM 732 C C . VAL A 1 96 ? 14.408 -1.839 -5.956 1.00 70.25 96 VAL A C 1
ATOM 734 O O . VAL A 1 96 ? 15.238 -0.974 -6.221 1.00 70.25 96 VAL A O 1
ATOM 737 N N . GLU A 1 97 ? 14.721 -3.036 -5.492 1.00 69.12 97 GLU A N 1
ATOM 738 C CA . GLU A 1 97 ? 16.042 -3.626 -5.591 1.00 69.12 97 GLU A CA 1
ATOM 739 C C . GLU A 1 97 ? 16.034 -4.552 -6.805 1.00 69.12 97 GLU A C 1
ATOM 741 O O . GLU A 1 97 ? 15.178 -5.433 -6.943 1.00 69.12 97 GLU A O 1
ATOM 746 N N . ILE A 1 98 ? 16.952 -4.295 -7.731 1.00 63.03 98 ILE A N 1
ATOM 747 C CA . ILE A 1 98 ? 17.234 -5.221 -8.817 1.00 63.03 98 ILE A CA 1
ATOM 748 C C . ILE A 1 98 ? 18.169 -6.253 -8.206 1.00 63.03 98 ILE A C 1
ATOM 750 O O . ILE A 1 98 ? 19.279 -5.912 -7.800 1.00 63.03 98 ILE A O 1
ATOM 754 N N . ASP A 1 99 ? 17.689 -7.488 -8.096 1.00 55.19 99 ASP A N 1
ATOM 755 C CA . ASP A 1 99 ? 18.550 -8.626 -7.808 1.00 55.19 99 ASP A CA 1
ATOM 756 C C . ASP A 1 99 ? 19.348 -8.886 -9.090 1.00 55.19 99 ASP A C 1
ATOM 758 O O . ASP A 1 99 ? 18.925 -9.604 -10.007 1.00 55.19 99 ASP A O 1
ATOM 762 N N . ASP A 1 100 ? 20.440 -8.138 -9.203 1.00 46.81 100 ASP A N 1
ATOM 763 C CA . ASP A 1 100 ? 21.473 -8.293 -10.212 1.00 46.81 100 ASP A CA 1
ATOM 764 C C . ASP A 1 100 ? 22.399 -9.417 -9.736 1.00 46.81 100 ASP A C 1
ATOM 766 O O . ASP A 1 100 ? 23.585 -9.230 -9.484 1.00 46.81 100 ASP A O 1
ATOM 770 N N . ASP A 1 101 ? 21.843 -10.621 -9.588 1.00 46.38 101 ASP A N 1
ATOM 771 C CA . ASP A 1 101 ? 22.629 -11.848 -9.704 1.00 46.38 101 ASP A CA 1
ATOM 772 C C . ASP A 1 101 ? 23.009 -11.982 -11.201 1.00 46.38 101 ASP A C 1
ATOM 774 O O . ASP A 1 101 ? 22.594 -12.896 -11.921 1.00 46.38 101 ASP A O 1
ATOM 778 N N . GLU A 1 102 ? 23.747 -10.989 -11.720 1.00 46.12 102 GLU A N 1
ATOM 779 C CA . GLU A 1 102 ? 24.710 -11.219 -12.785 1.00 46.12 102 GLU A CA 1
ATOM 780 C C . GLU A 1 102 ? 25.770 -12.106 -12.148 1.00 46.12 102 GLU A C 1
ATOM 782 O O . GLU A 1 102 ? 26.688 -11.660 -11.457 1.00 46.12 102 GLU A O 1
ATOM 787 N N . ASP A 1 103 ? 25.552 -13.404 -12.342 1.00 42.41 103 ASP A N 1
ATOM 788 C CA . ASP A 1 103 ? 26.567 -14.438 -12.363 1.00 42.41 103 ASP A CA 1
ATOM 789 C C . ASP A 1 103 ? 27.884 -13.794 -12.811 1.00 42.41 103 ASP A C 1
ATOM 791 O O . ASP A 1 103 ? 28.046 -13.379 -13.964 1.00 42.41 103 ASP A O 1
ATOM 795 N N . SER A 1 104 ? 28.791 -13.625 -11.853 1.00 47.25 104 SER A N 1
ATOM 796 C CA . SER A 1 104 ? 30.161 -13.218 -12.084 1.00 47.25 104 SER A CA 1
ATOM 797 C C . SER A 1 104 ? 30.812 -14.295 -12.944 1.00 47.25 104 SER A C 1
ATOM 799 O O . SER A 1 104 ? 31.494 -15.187 -12.439 1.00 47.25 104 SER A O 1
ATOM 801 N N . LEU A 1 105 ? 30.584 -14.239 -14.253 1.00 52.09 105 LEU A N 1
ATOM 802 C CA . LEU A 1 105 ? 31.361 -14.977 -15.228 1.00 52.09 105 LEU A CA 1
ATOM 803 C C . LEU A 1 105 ? 32.720 -14.281 -15.298 1.00 52.09 105 LEU A C 1
ATOM 805 O O . LEU A 1 105 ? 32.982 -13.445 -16.165 1.00 52.09 105 LEU A O 1
ATOM 809 N N . GLU A 1 106 ? 33.577 -14.609 -14.328 1.00 45.91 106 GLU A N 1
ATOM 810 C CA . GLU A 1 106 ? 35.022 -14.505 -14.481 1.00 45.91 106 GLU A CA 1
ATOM 811 C C . GLU A 1 106 ? 35.393 -15.261 -15.765 1.00 45.91 106 GLU A C 1
ATOM 813 O O . GLU A 1 106 ? 35.369 -16.489 -15.825 1.00 45.91 106 GLU A O 1
ATOM 818 N N . TYR A 1 107 ? 35.672 -14.513 -16.831 1.00 48.34 107 TYR A N 1
ATOM 819 C CA . TYR A 1 107 ? 36.349 -15.047 -18.004 1.00 48.34 107 TYR A CA 1
ATOM 820 C C . TYR A 1 107 ? 37.828 -15.229 -17.632 1.00 48.34 107 TYR A C 1
ATOM 822 O O . TYR A 1 107 ? 38.572 -14.247 -17.593 1.00 48.34 107 TYR A O 1
ATOM 830 N N . GLU A 1 108 ? 38.233 -16.467 -17.335 1.00 51.56 108 GLU A N 1
ATOM 831 C CA . GLU A 1 108 ? 39.640 -16.908 -17.403 1.00 51.56 108 GLU A CA 1
ATOM 832 C C . GLU A 1 108 ? 40.097 -17.113 -18.858 1.00 51.56 108 GLU A C 1
ATOM 834 O O . GLU A 1 108 ? 39.314 -17.663 -19.672 1.00 51.56 108 GLU A O 1
#

Secondary structure (DSSP, 8-state):
-EEEEEEESEEEEEETTEEEEEEGGGPEEEEEEE--S-SS-TT---EEEEEEEEETTEEEEEEEEE-SS-EEEEEEEETTEEPPGGGEEE--EEEEEEE---------

Organism: Pseudomonas fluorescens (NCBI:txid294)